Protein 2H30 (pdb70)

Nearest PDB structures (foldseek):
  2h30-assembly1_A  TM=1.002E+00  e=7.059E-33  Neisseria gonorrhoeae
  2jzs-assembly1_A  TM=9.527E-01  e=7.399E-24  unclassified
  4hqs-assembly1_A  TM=9.274E-01  e=3.650E-12  Streptococcus pneumoniae TIGR4
  2yp6-assembly3_C  TM=8.588E-01  e=1.611E-09  Streptococcus pneumoniae TIGR4
  2cvb-assembly1_A  TM=7.072E-01  e=2.762E-04  Thermus thermophilus HB8

Structure (mmCIF, N/CA/C/O backbone):
data_2H30
#
_entry.id   2H30
#
_cell.length_a   43.381
_cell.length_b   51.421
_cell.length_c   80.396
_cell.angle_alpha   90.000
_cell.angle_beta   90.000
_cell.angle_gamma   90.000
#
_symmetry.space_group_name_H-M   'P 21 21 21'
#
loop_
_entity.id
_entity.type
_entity.pdbx_description
1 polymer 'Peptide methionine sulfoxide reductase msrA/msrB'
2 water water
#
loop_
_atom_site.group_PDB
_atom_site.id
_atom_site.type_symbol
_atom_site.label_atom_id
_atom_site.label_alt_id
_atom_site.label_comp_id
_atom_site.label_asym_id
_atom_site.label_entity_id
_atom_site.label_seq_id
_atom_site.pdbx_PDB_ins_code
_atom_site.Cartn_x
_atom_site.Cartn_y
_atom_site.Cartn_z
_atom_site.occupancy
_atom_site.B_iso_or_equiv
_atom_site.auth_seq_id
_atom_site.auth_comp_id
_atom_site.auth_asym_id
_atom_site.auth_atom_id
_atom_site.pdbx_PDB_model_num
ATOM 1 N N . ALA A 1 14 ? 2.693 12.084 50.513 1.00 36.39 32 ALA A N 1
ATOM 2 C CA . ALA A 1 14 ? 2.952 13.399 51.222 1.00 33.86 32 ALA A CA 1
ATOM 3 C C . ALA A 1 14 ? 3.083 13.138 52.710 1.00 32.35 32 ALA A C 1
ATOM 4 O O . ALA A 1 14 ? 2.464 12.214 53.235 1.00 33.47 32 ALA A O 1
ATOM 6 N N . THR A 1 15 ? 3.830 13.991 53.394 1.00 29.71 33 THR A N 1
ATOM 7 C CA . THR A 1 15 ? 3.945 13.837 54.857 1.00 26.56 33 THR A CA 1
ATOM 8 C C . THR A 1 15 ? 2.679 14.392 55.514 1.00 24.57 33 THR A C 1
ATOM 9 O O . THR A 1 15 ? 1.935 15.202 54.911 1.00 23.30 33 THR A O 1
ATOM 13 N N . VAL A 1 16 ? 2.458 14.025 56.771 1.00 20.01 34 VAL A N 1
ATOM 14 C CA . VAL A 1 16 ? 1.341 14.611 57.490 1.00 19.77 34 VAL A CA 1
ATOM 15 C C . VAL A 1 16 ? 1.359 16.137 57.521 1.00 19.66 34 VAL A C 1
ATOM 16 O O . VAL A 1 16 ? 0.343 16.749 57.231 1.00 18.54 34 VAL A O 1
ATOM 20 N N . PRO A 1 17 ? 2.492 16.773 57.890 1.00 19.89 35 PRO A N 1
ATOM 21 C CA . PRO A 1 17 ? 2.467 18.259 57.848 1.00 21.71 35 PRO A CA 1
ATOM 22 C C . PRO A 1 17 ? 2.185 18.837 56.468 1.00 21.42 35 PRO A C 1
ATOM 23 O O . PRO A 1 17 ? 1.507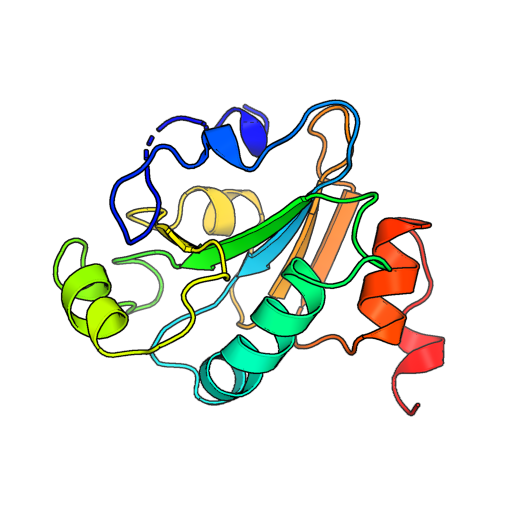 19.868 56.382 1.00 21.95 35 PRO A O 1
ATOM 27 N N . HIS A 1 18 ? 2.662 18.188 55.401 1.00 22.62 36 HIS A N 1
ATOM 28 C CA . HIS A 1 18 ? 2.375 18.712 54.067 1.00 24.52 36 HIS A CA 1
ATOM 29 C C . HIS A 1 18 ? 0.879 18.641 53.807 1.00 23.76 36 HIS A C 1
ATOM 30 O O . HIS A 1 18 ? 0.259 19.619 53.362 1.00 25.95 36 HIS A O 1
ATOM 37 N N . THR A 1 19 ? 0.263 17.516 54.150 1.00 22.81 37 THR A N 1
ATOM 38 C CA . THR A 1 19 ? -1.164 17.352 53.970 1.00 23.39 37 THR A CA 1
ATOM 39 C C . THR A 1 19 ? -1.956 18.368 54.806 1.00 22.56 37 THR A C 1
ATOM 40 O O . THR A 1 19 ? -2.985 18.899 54.403 1.00 22.81 37 THR A O 1
ATOM 52 N N . SER A 1 21 ? -1.052 21.213 55.756 1.00 27.65 39 SER A N 1
ATOM 53 C CA . SER A 1 21 ? -0.817 22.615 55.374 1.00 28.66 39 SER A CA 1
ATOM 54 C C . SER A 1 21 ? -1.835 23.156 54.283 1.00 28.90 39 SER A C 1
ATOM 55 O O . SER A 1 21 ? -1.931 24.364 53.970 1.00 29.77 39 SER A O 1
ATOM 58 N N . THR A 1 22 ? -2.721 22.273 53.807 1.00 28.37 40 THR A N 1
ATOM 59 C CA . THR A 1 22 ? -3.804 22.675 52.955 1.00 27.68 40 THR A CA 1
ATOM 60 C C . THR A 1 22 ? -5.115 22.798 53.762 1.00 25.72 40 THR A C 1
ATOM 61 O O . THR A 1 22 ? -6.209 23.018 53.217 1.00 26.01 40 THR A O 1
ATOM 73 N N . LYS A 1 24 ? -7.667 24.005 57.230 1.00 14.94 42 LYS A N 1
ATOM 74 C CA . LYS A 1 24 ? -7.945 25.094 58.157 1.00 13.79 42 LYS A CA 1
ATOM 75 C C . LYS A 1 24 ? -8.221 24.535 59.526 1.00 14.60 42 LYS A C 1
ATOM 76 O O . LYS A 1 24 ? -8.428 23.318 59.665 1.00 16.25 42 LYS A O 1
ATOM 82 N N . THR A 1 25 ? -8.193 25.430 60.501 1.00 14.31 43 THR A N 1
ATOM 83 C CA . THR A 1 25 ? -8.682 25.062 61.834 1.00 15.84 43 THR 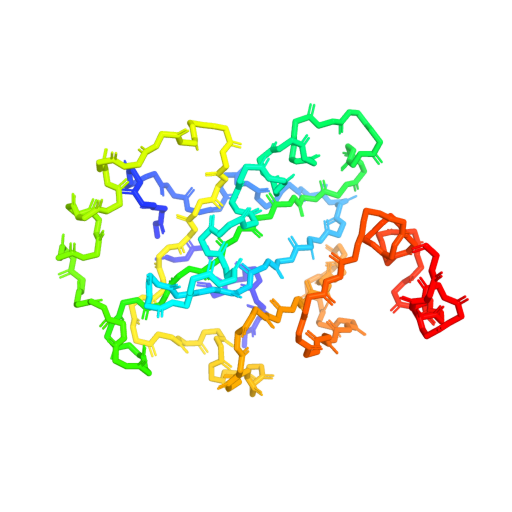A CA 1
ATOM 84 C C . THR A 1 25 ? -10.173 25.332 61.961 1.00 16.40 43 THR A C 1
ATOM 85 O O . THR A 1 25 ? -10.813 25.872 61.039 1.00 17.73 43 THR A O 1
ATOM 89 N N . ALA A 1 26 ? -10.720 25.009 63.122 1.00 15.29 44 ALA A N 1
ATOM 90 C CA . ALA A 1 26 ? -12.146 25.197 63.322 1.00 18.07 44 ALA A CA 1
ATOM 91 C C . ALA A 1 26 ? -12.542 26.673 63.317 1.00 18.91 44 ALA A C 1
ATOM 92 O O . ALA A 1 26 ? -13.768 27.000 63.179 1.00 21.64 44 ALA A O 1
ATOM 94 N N . ASP A 1 27 ? -11.585 27.574 63.535 1.00 18.65 45 ASP A N 1
ATOM 95 C CA . ASP A 1 27 ? -11.849 29.039 63.467 1.00 19.82 45 ASP A CA 1
ATOM 96 C C . ASP A 1 27 ? -11.472 29.646 62.126 1.00 19.93 45 ASP A C 1
ATOM 97 O O . ASP A 1 27 ? -11.474 30.880 62.006 1.00 20.77 45 ASP A O 1
ATOM 102 N N . ASN A 1 28 ? -11.132 28.770 61.175 1.00 18.41 46 ASN A N 1
ATOM 103 C CA . ASN A 1 28 ? -10.833 29.105 59.777 1.00 19.50 46 ASN A CA 1
ATOM 104 C C . ASN A 1 28 ? -9.412 29.560 59.463 1.00 19.45 46 ASN A C 1
ATOM 105 O O . ASN A 1 28 ? -9.134 29.845 58.283 1.00 21.43 46 ASN A O 1
ATOM 110 N N . ARG A 1 29 ? -8.539 29.629 60.456 1.00 17.10 47 ARG A N 1
ATOM 111 C CA . ARG A 1 29 ? -7.168 30.010 60.189 1.00 17.73 47 ARG A CA 1
ATOM 112 C C . ARG A 1 29 ? -6.412 28.827 59.575 1.00 17.06 47 ARG A C 1
ATOM 113 O O . ARG A 1 29 ? -6.826 27.680 59.681 1.00 16.41 47 ARG A O 1
ATOM 121 N N . PRO A 1 30 ? -5.281 29.081 58.902 1.00 15.84 48 PRO A N 1
ATOM 122 C CA . PRO A 1 30 ? -4.489 27.974 58.353 1.00 14.87 48 PRO A CA 1
ATOM 123 C C . PRO A 1 30 ? -3.921 27.072 59.455 1.00 15.44 48 PRO A C 1
ATOM 124 O O . PRO A 1 30 ? -3.322 27.569 60.423 1.00 15.55 48 PRO A O 1
ATOM 128 N N . ALA A 1 31 ? -4.140 25.774 59.317 1.00 16.14 49 ALA A N 1
ATOM 129 C CA . ALA A 1 31 ? -3.534 24.795 60.282 1.00 14.83 49 ALA A CA 1
ATOM 130 C C . ALA A 1 31 ? -2.010 24.932 60.306 1.00 15.59 49 ALA A C 1
ATOM 131 O O . ALA A 1 31 ? -1.359 24.617 61.326 1.00 16.30 49 ALA A O 1
ATOM 133 N N . SER A 1 32 ? -1.404 25.376 59.180 1.00 15.20 50 SER A N 1
ATOM 134 C CA . SER A 1 32 ? 0.037 25.371 59.096 1.00 16.13 50 SER A CA 1
ATOM 135 C C . SER A 1 32 ? 0.688 26.264 60.186 1.00 16.35 50 SER A C 1
ATOM 136 O O . SER A 1 32 ? 1.882 26.063 60.522 1.00 17.43 50 SER A O 1
ATOM 139 N N . VAL A 1 33 ? -0.026 27.254 60.713 1.00 14.24 51 VAL A N 1
ATOM 140 C CA . VAL A 1 33 ? 0.610 28.189 61.677 1.00 15.89 51 VAL A CA 1
ATOM 141 C C . VAL A 1 33 ? 1.078 27.449 62.928 1.00 16.44 51 VAL A C 1
ATOM 142 O O . VAL A 1 33 ? 1.975 27.929 63.639 1.00 18.30 51 VAL A O 1
ATOM 146 N N . TYR A 1 34 ? 0.430 26.318 63.212 1.00 16.14 52 TYR A N 1
ATOM 147 C CA . TYR A 1 34 ? 0.729 25.569 64.451 1.00 16.85 52 TYR A CA 1
ATOM 148 C C . TYR A 1 34 ? 1.893 24.629 64.309 1.00 18.36 52 TYR A C 1
ATOM 149 O O . TYR A 1 34 ? 2.374 24.120 65.335 1.00 18.91 52 TYR A O 1
ATOM 158 N N . LEU A 1 35 ? 2.341 24.353 63.076 1.00 17.70 53 LEU A N 1
ATOM 159 C CA . LEU A 1 35 ? 3.285 23.289 62.812 1.00 19.15 53 LEU A CA 1
ATOM 160 C C . LEU A 1 35 ? 4.731 23.791 62.830 1.00 19.11 53 LEU A C 1
ATOM 161 O O . LEU A 1 35 ? 5.484 23.666 61.821 1.00 20.71 53 LEU A O 1
ATOM 166 N N . LYS A 1 36 ? 5.106 24.363 63.969 1.00 19.38 54 LYS A N 1
ATOM 167 C CA . LYS A 1 36 ? 6.408 25.039 64.109 1.00 20.38 54 LYS A CA 1
ATOM 168 C C . LYS A 1 36 ? 7.546 24.147 63.740 1.00 21.06 54 LYS A C 1
ATOM 169 O O . LYS A 1 36 ? 7.557 22.921 63.991 1.00 20.18 54 LYS A O 1
ATOM 175 N N . LYS A 1 37 ? 8.567 24.757 63.119 1.00 23.40 55 LYS A N 1
ATOM 176 C CA . LYS A 1 37 ? 9.704 23.981 62.673 1.00 25.79 55 LYS A CA 1
ATOM 177 C C . LYS A 1 37 ? 10.564 23.520 63.848 1.00 25.40 55 LYS A C 1
ATOM 178 O O . LYS A 1 37 ? 10.534 24.109 64.946 1.00 27.05 55 LYS A O 1
ATOM 184 N N . ASP A 1 38 ? 11.280 22.433 63.632 1.00 26.01 56 ASP A N 1
ATOM 185 C CA . ASP A 1 38 ? 12.271 21.922 64.571 1.00 28.71 56 ASP A CA 1
ATOM 186 C C . ASP A 1 38 ? 11.635 21.426 65.831 1.00 26.46 56 ASP A C 1
ATOM 187 O O . ASP A 1 38 ? 12.282 21.351 66.883 1.00 28.48 56 ASP A O 1
ATOM 192 N N . LYS A 1 39 ? 10.336 21.115 65.737 1.00 23.81 57 LYS A N 1
ATOM 193 C CA . LYS A 1 39 ? 9.626 20.516 66.862 1.00 21.44 57 LYS A CA 1
ATOM 194 C C . LYS A 1 39 ? 8.881 19.287 66.344 1.00 19.77 57 LYS A C 1
ATOM 195 O O . LYS A 1 39 ? 8.345 19.340 65.256 1.00 21.41 57 LYS A O 1
ATOM 201 N N . PRO A 1 40 ? 8.796 18.239 67.168 1.00 18.50 58 PRO A N 1
ATOM 202 C CA . PRO A 1 40 ? 7.842 17.147 66.793 1.00 17.15 58 PRO A CA 1
ATOM 203 C C . PRO A 1 40 ? 6.411 17.658 67.005 1.00 16.17 58 PRO A C 1
ATOM 204 O O . PRO A 1 40 ? 6.217 18.650 67.681 1.00 15.96 58 PRO A O 1
ATOM 208 N N . THR A 1 41 ? 5.432 16.935 66.475 1.00 14.93 59 THR A N 1
ATOM 209 C CA . THR A 1 41 ? 4.044 17.305 66.620 1.00 15.57 59 THR A CA 1
ATOM 210 C C . THR A 1 41 ? 3.305 16.137 67.226 1.00 14.33 59 THR A C 1
ATOM 211 O O . THR A 1 41 ? 3.393 14.978 66.742 1.00 13.80 59 THR A O 1
ATOM 215 N N . LEU A 1 42 ? 2.556 16.444 68.292 1.00 12.54 60 LEU A N 1
ATOM 216 C CA . LEU A 1 42 ? 1.735 15.418 68.964 1.00 13.93 60 LEU A CA 1
ATOM 217 C C . LEU A 1 42 ? 0.310 15.740 68.590 1.00 12.48 60 LEU A C 1
ATOM 218 O O . LEU A 1 42 ? -0.161 16.867 68.838 1.00 13.43 60 LEU A O 1
ATOM 223 N N . ILE A 1 43 ? -0.355 14.791 67.928 1.00 11.93 61 ILE A N 1
ATOM 224 C CA . ILE A 1 43 ? -1.699 15.053 67.371 1.00 11.56 61 ILE A CA 1
ATOM 225 C C . ILE A 1 43 ? -2.727 14.192 68.061 1.00 12.11 61 ILE A C 1
ATOM 226 O O . ILE A 1 43 ? -2.555 12.960 68.123 1.00 13.02 61 ILE A O 1
ATOM 231 N N . LYS A 1 44 ? -3.773 14.800 68.554 1.00 11.38 62 LYS A N 1
ATOM 232 C CA . LYS A 1 44 ? -4.913 14.029 69.142 1.00 11.08 62 LYS A CA 1
ATOM 233 C C . LYS A 1 44 ? -6.061 14.012 68.121 1.00 12.42 62 LYS A C 1
ATOM 234 O O . LYS A 1 44 ? -6.525 15.123 67.755 1.00 12.01 62 LYS A O 1
ATOM 240 N N . PHE A 1 45 ? -6.488 12.806 67.721 1.00 10.65 63 PHE A N 1
ATOM 241 C CA . PHE A 1 45 ? -7.649 12.632 66.82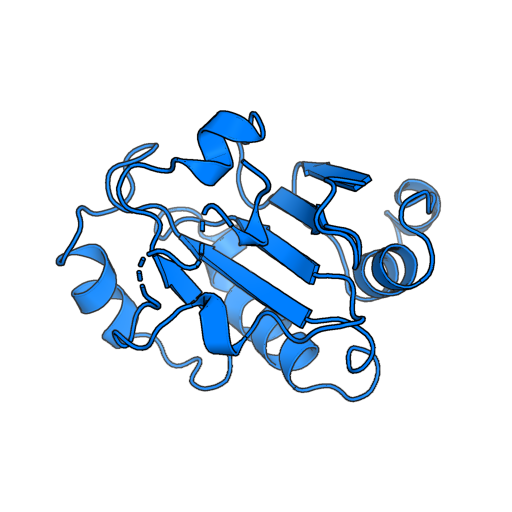5 1.00 10.28 63 PHE A CA 1
ATOM 242 C C . PHE A 1 45 ? -8.855 12.379 67.701 1.00 11.25 63 PHE A C 1
ATOM 243 O O . PHE A 1 45 ? -8.812 11.540 68.622 1.00 11.92 63 PHE A O 1
ATOM 251 N N . TRP A 1 46 ? -9.952 13.042 67.355 1.00 11.00 64 TRP A N 1
ATOM 252 C CA . TRP A 1 46 ? -11.172 12.935 68.149 1.00 11.05 64 TRP A CA 1
ATOM 253 C C . TRP A 1 46 ? -12.411 13.199 67.306 1.00 11.95 64 TRP A C 1
ATOM 254 O O . TRP A 1 46 ? -12.302 13.580 66.131 1.00 12.55 64 TRP A O 1
ATOM 265 N N . ALA A 1 47 ? -13.592 12.975 67.916 1.00 12.83 65 ALA A N 1
ATOM 266 C CA . ALA A 1 47 ? -14.876 13.249 67.290 1.00 12.93 65 ALA A CA 1
ATOM 267 C C . ALA A 1 47 ? -15.843 13.786 68.304 1.00 13.90 65 ALA A C 1
ATOM 268 O O . ALA A 1 47 ? -15.772 13.427 69.489 1.00 13.15 65 ALA A O 1
ATOM 270 N N . SER A 1 48 ? -16.788 14.554 67.778 1.00 13.76 66 SER A N 1
ATOM 271 C CA . SER A 1 48 ? -17.819 15.222 68.626 1.00 13.58 66 SER A CA 1
ATOM 272 C C . SER A 1 48 ? -18.709 14.191 69.331 1.00 14.65 66 SER A C 1
ATOM 273 O O . SER A 1 48 ? -19.266 14.496 70.394 1.00 17.18 66 SER A O 1
ATOM 276 N N . TRP A 1 49 ? -18.840 12.996 68.758 1.00 15.42 67 TRP A N 1
ATOM 277 C CA . TRP A 1 49 ? -19.762 12.000 69.302 1.00 15.84 67 TRP A CA 1
ATOM 278 C C . TRP A 1 49 ? -19.159 11.138 70.381 1.00 18.28 67 TRP A C 1
ATOM 279 O O . TRP A 1 49 ? -19.841 10.208 70.876 1.00 20.05 67 TRP A O 1
ATOM 290 N N . CYS A 1 50 ? -17.885 11.392 70.731 1.00 16.22 68 CYS A N 1
ATOM 291 C CA . CYS A 1 50 ? -17.164 10.527 71.679 1.00 15.82 68 CYS A CA 1
ATOM 292 C C . CYS A 1 50 ? -17.107 11.292 73.006 1.00 15.86 68 CYS A C 1
ATOM 293 O O . CYS A 1 50 ? -16.360 12.268 73.146 1.00 15.23 68 CYS A O 1
ATOM 296 N N . PRO A 1 51 ? -17.907 10.888 74.006 1.00 15.18 69 PRO A N 1
ATOM 297 C CA . PRO A 1 51 ? -17.873 11.701 75.240 1.00 13.68 69 PRO A CA 1
ATOM 298 C C . PRO A 1 51 ? -16.534 11.638 75.976 1.00 13.39 69 PRO A C 1
ATOM 299 O O . PRO A 1 51 ? -16.191 12.597 76.694 1.00 13.84 69 PRO A O 1
ATOM 303 N N . LEU A 1 52 ? -15.750 10.571 75.812 1.00 13.22 70 LEU A N 1
ATOM 304 C CA . LEU A 1 52 ? -14.447 10.569 76.434 1.00 13.43 70 LEU A CA 1
ATOM 305 C C . LEU A 1 52 ? -13.585 11.648 75.794 1.00 13.67 70 LEU A C 1
ATOM 306 O O . LEU A 1 52 ? -12.897 12.405 76.475 1.00 13.31 70 LEU A O 1
ATOM 311 N N . CYS A 1 53 ? -13.607 11.681 74.457 1.00 12.99 71 CYS A N 1
ATOM 312 C CA . CYS A 1 53 ? -12.886 12.742 73.783 1.00 13.52 71 CYS A CA 1
ATOM 313 C C . CYS A 1 53 ? -13.331 14.102 74.269 1.00 12.55 71 CYS A C 1
ATOM 314 O O . CYS A 1 53 ? -12.459 14.975 74.589 1.00 11.95 71 CYS A O 1
ATOM 317 N N . LEU A 1 54 ? -14.657 14.346 74.348 1.00 13.17 72 LEU A N 1
ATOM 318 C CA . LEU A 1 54 ? -15.100 15.670 74.803 1.00 13.12 72 LEU A CA 1
ATOM 319 C C . LEU A 1 54 ? -14.612 15.979 76.224 1.00 13.75 72 LEU A C 1
ATOM 320 O O . LEU A 1 54 ? -14.201 17.110 76.537 1.00 13.33 72 LEU A O 1
ATOM 325 N N . SER A 1 55 ? -14.601 14.939 77.071 1.00 13.20 73 SER A N 1
ATOM 326 C CA . SER A 1 55 ? -14.159 15.151 78.484 1.00 13.10 73 SER A CA 1
ATOM 327 C C . SER A 1 55 ? -12.691 15.526 78.601 1.00 12.89 73 SER A C 1
ATOM 328 O O . SER A 1 55 ? -12.257 16.022 79.652 1.00 14.94 73 SER A O 1
ATOM 331 N N . GLU A 1 56 ? -11.928 15.223 77.528 1.00 11.91 74 GLU A N 1
ATOM 332 C CA . GLU A 1 56 ? -10.494 15.388 77.531 1.00 13.08 74 GLU A CA 1
ATOM 333 C C . GLU A 1 56 ? -10.060 16.685 76.794 1.00 11.30 74 GLU A C 1
ATOM 334 O O . GLU A 1 56 ? -8.861 16.998 76.764 1.00 13.37 74 GLU A O 1
ATOM 340 N N . LEU A 1 57 ? -11.011 17.422 76.242 1.00 12.61 75 LEU A N 1
ATOM 341 C CA . LEU A 1 57 ? -10.648 18.682 75.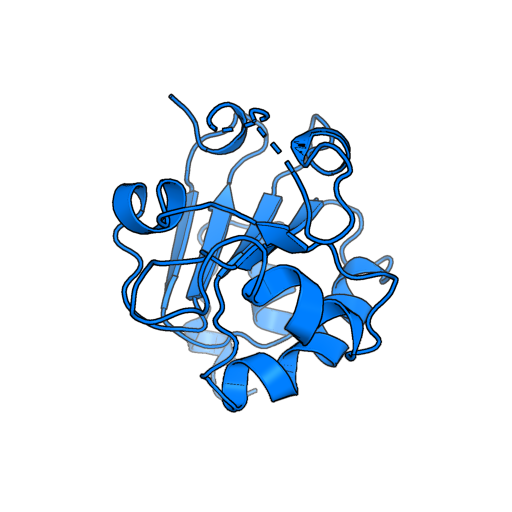489 1.00 11.94 75 LEU A CA 1
ATOM 342 C C . LEU A 1 57 ? -9.973 19.700 76.426 1.00 12.05 75 LEU A C 1
ATOM 343 O O . LEU A 1 57 ? -8.945 20.290 76.053 1.00 13.99 75 LEU A O 1
ATOM 348 N N . GLY A 1 58 ? -10.495 19.803 77.650 1.00 12.55 76 GLY A N 1
ATOM 349 C CA . GLY A 1 58 ? -9.884 20.779 78.607 1.00 13.73 76 GLY A CA 1
ATOM 350 C C . GLY A 1 58 ? -8.474 20.353 79.001 1.00 13.78 76 GLY A C 1
ATOM 351 O O . GLY A 1 58 ? -7.587 21.180 79.209 1.00 15.78 76 GLY A O 1
ATOM 352 N N . GLN A 1 59 ? -8.273 19.048 79.152 1.00 14.47 77 GLN A N 1
ATOM 353 C CA . GLN A 1 59 ? -6.980 18.497 79.439 1.00 15.06 77 GLN A CA 1
ATOM 354 C C . GLN A 1 59 ? -5.981 18.825 78.327 1.00 14.71 77 GLN A C 1
ATOM 355 O O . GLN A 1 59 ? -4.885 19.293 78.589 1.00 14.44 77 GLN A O 1
ATOM 361 N N . ALA A 1 60 ? -6.375 18.546 77.085 1.00 13.56 78 ALA A N 1
ATOM 362 C CA . ALA A 1 60 ? -5.473 18.822 75.953 1.00 12.72 78 ALA A CA 1
ATOM 363 C C . ALA A 1 60 ? -5.171 20.315 75.844 1.00 13.62 78 ALA A C 1
ATOM 364 O O . ALA A 1 60 ? -4.053 20.678 75.509 1.00 13.42 78 ALA A O 1
ATOM 366 N N . GLU A 1 61 ? -6.167 21.142 76.125 1.00 12.37 79 GLU A N 1
ATOM 367 C CA . GLU A 1 61 ? -5.933 22.601 76.076 1.00 13.49 79 GLU A CA 1
ATOM 368 C C . GLU A 1 61 ? -4.893 23.007 77.128 1.00 14.21 79 GLU A C 1
ATOM 369 O O . GLU A 1 61 ? -4.019 23.836 76.842 1.00 15.67 79 GLU A O 1
ATOM 375 N N . LYS A 1 62 ? -5.012 22.424 78.325 1.00 14.03 80 LYS A N 1
ATOM 376 C CA . LYS A 1 62 ? -4.012 22.693 79.381 1.00 14.64 80 LYS A CA 1
ATOM 377 C C . LYS A 1 62 ? -2.632 22.295 78.947 1.00 15.18 80 LYS A C 1
ATOM 378 O O . LYS A 1 62 ? -1.675 23.041 79.136 1.00 17.00 80 LYS A O 1
ATOM 384 N N . TRP A 1 63 ? -2.512 21.106 78.357 1.00 12.78 81 TRP A N 1
ATOM 385 C CA . TRP A 1 63 ? -1.219 20.683 77.924 1.00 13.58 81 TRP A CA 1
ATOM 386 C C . TRP A 1 63 ? -0.661 21.625 76.888 1.00 15.14 81 TRP A C 1
ATOM 387 O O . TRP A 1 63 ? 0.547 21.968 76.923 1.00 15.87 81 TRP A O 1
ATOM 398 N N . ALA A 1 64 ? -1.523 22.034 75.951 1.00 14.67 82 ALA A N 1
ATOM 399 C CA . ALA A 1 64 ? -1.030 22.851 74.825 1.00 15.92 82 ALA A 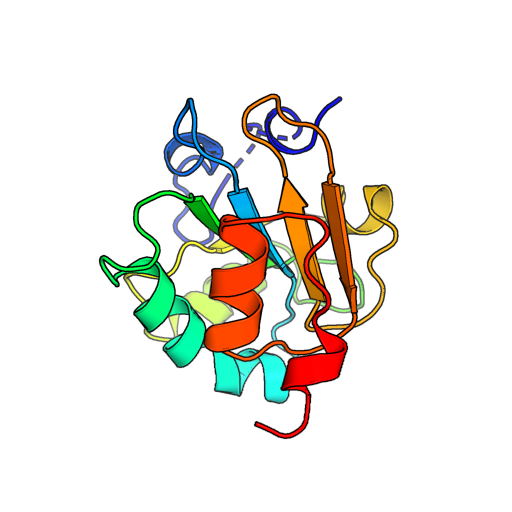CA 1
ATOM 400 C C . ALA A 1 64 ? -0.464 24.166 75.349 1.00 18.48 82 ALA A C 1
ATOM 401 O O . ALA A 1 64 ? 0.439 24.718 74.760 1.00 21.27 82 ALA A O 1
ATOM 403 N N . GLN A 1 65 ? -0.980 24.626 76.466 1.00 18.67 83 GLN A N 1
ATOM 404 C CA . GLN A 1 65 ? -0.564 25.920 77.058 1.00 21.12 83 GLN A CA 1
ATOM 405 C C . GLN A 1 65 ? 0.539 25.783 78.069 1.00 21.74 83 GLN A C 1
ATOM 406 O O . GLN A 1 65 ? 0.991 26.805 78.653 1.00 22.96 83 GLN A O 1
ATOM 412 N N . ASP A 1 66 ? 0.939 24.549 78.358 1.00 18.26 84 ASP A N 1
ATOM 413 C CA . ASP A 1 66 ? 1.887 24.292 79.460 1.00 18.59 84 ASP A CA 1
ATOM 414 C C . ASP A 1 66 ? 3.316 24.350 78.971 1.00 18.23 84 ASP A C 1
ATOM 415 O O . ASP A 1 66 ? 3.693 23.727 77.970 1.00 16.78 84 ASP A O 1
ATOM 420 N N . ALA A 1 67 ? 4.187 25.003 79.759 1.00 18.59 85 ALA A N 1
ATOM 421 C CA . ALA A 1 67 ? 5.593 25.023 79.387 1.00 19.71 85 ALA A CA 1
ATOM 422 C C . ALA A 1 67 ? 6.254 23.636 79.227 1.00 19.48 85 ALA A C 1
ATOM 423 O O . ALA A 1 67 ? 7.178 23.507 78.423 1.00 20.50 85 ALA A O 1
ATOM 425 N N . LYS A 1 68 ? 5.779 22.625 79.967 1.00 18.71 86 LYS A N 1
ATOM 426 C CA . LYS A 1 68 ? 6.371 21.278 79.845 1.00 18.87 86 LYS A CA 1
ATOM 427 C C . LYS A 1 68 ? 6.224 20.716 78.432 1.00 16.72 86 LYS A C 1
ATOM 428 O O . LYS A 1 68 ? 6.965 19.821 78.049 1.00 17.54 86 LYS A O 1
ATOM 434 N N . PHE A 1 69 ? 5.236 21.242 77.696 1.00 15.66 87 PHE A N 1
ATOM 435 C CA . PHE A 1 69 ? 5.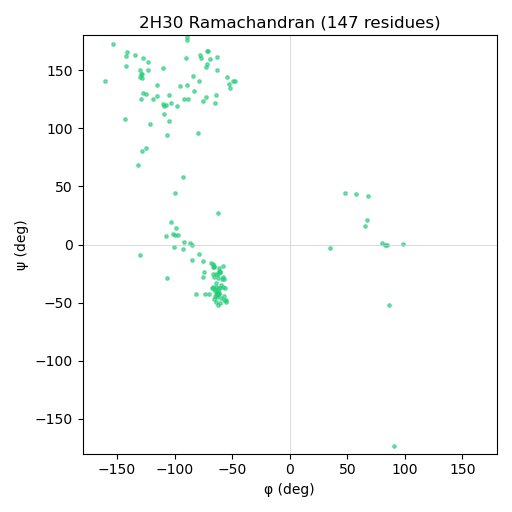005 20.745 76.333 1.00 15.76 87 PHE A CA 1
ATOM 436 C C . PHE A 1 69 ? 5.613 21.656 75.297 1.00 17.09 87 PHE A C 1
ATOM 437 O O . PHE A 1 69 ? 5.379 21.467 74.107 1.00 17.56 87 PHE A O 1
ATOM 445 N N . SER A 1 70 ? 6.390 22.657 75.733 1.00 18.30 88 SER A N 1
ATOM 446 C CA . SER A 1 70 ? 6.811 23.666 74.786 1.00 18.43 88 SER A CA 1
ATOM 447 C C . SER A 1 70 ? 7.750 23.162 73.698 1.00 18.66 88 SER A C 1
ATOM 448 O O . SER A 1 70 ? 7.872 23.839 72.659 1.00 20.39 88 SER A O 1
ATOM 451 N N . SER A 1 71 ? 8.363 22.001 73.896 1.00 18.02 89 SER A N 1
ATOM 452 C CA . SER A 1 71 ? 9.299 21.472 72.888 1.00 18.72 89 SER A CA 1
ATOM 453 C C . SER A 1 71 ? 8.560 20.833 71.706 1.00 18.89 89 SER A C 1
ATOM 454 O O . SER A 1 71 ? 9.221 20.430 70.749 1.00 19.14 89 SER A O 1
ATOM 457 N N . ALA A 1 72 ? 7.212 20.691 71.816 1.00 16.88 90 ALA A N 1
ATOM 458 C CA . ALA A 1 72 ? 6.456 20.015 70.744 1.00 15.93 90 ALA A CA 1
ATOM 459 C C . ALA A 1 72 ? 5.334 20.910 70.308 1.00 15.20 90 ALA A C 1
ATOM 460 O O . ALA A 1 72 ? 4.889 21.768 71.073 1.00 16.35 90 ALA A O 1
ATOM 462 N N . ASN A 1 73 ? 4.823 20.650 69.109 1.00 13.90 91 ASN A N 1
ATOM 463 C CA . ASN A 1 73 ? 3.559 21.247 68.681 1.00 14.34 91 ASN A CA 1
ATOM 464 C C . ASN A 1 73 ? 2.439 20.315 69.145 1.00 13.82 91 ASN A C 1
ATOM 465 O O . ASN A 1 73 ? 2.488 19.136 68.826 1.00 16.92 91 ASN A O 1
ATOM 470 N N . LEU A 1 74 ? 1.475 20.841 69.888 1.00 13.86 92 LEU A N 1
ATOM 471 C CA . LEU A 1 74 ? 0.321 20.008 70.263 1.00 14.38 92 LEU A CA 1
ATOM 472 C C . LEU A 1 74 ? -0.890 20.510 69.498 1.00 14.93 92 LEU A C 1
ATOM 473 O O . LEU A 1 74 ? -1.280 21.698 69.564 1.00 15.86 92 LEU A O 1
ATOM 478 N N . ILE A 1 75 ? -1.436 19.600 68.694 1.00 12.88 93 ILE A N 1
ATOM 479 C CA . ILE A 1 75 ? -2.645 19.937 67.949 1.00 13.83 93 ILE A CA 1
ATOM 480 C C . ILE A 1 75 ? -3.680 18.824 68.021 1.00 13.84 93 ILE A C 1
ATOM 481 O O . ILE A 1 75 ? -3.352 17.697 68.407 1.00 14.87 93 ILE A O 1
ATOM 486 N N . THR A 1 76 ? -4.918 19.152 67.687 1.00 11.65 94 THR A N 1
ATOM 487 C CA . THR A 1 76 ? -5.938 18.097 67.623 1.00 12.36 94 THR A CA 1
ATOM 488 C C . THR A 1 76 ? -6.543 18.128 66.217 1.00 13.85 94 THR A C 1
ATOM 489 O O . THR A 1 76 ? -6.489 19.174 65.553 1.00 13.63 94 THR A O 1
ATOM 493 N N . VAL A 1 77 ? -7.103 17.002 65.811 1.00 12.09 95 VAL A N 1
ATOM 494 C CA . VAL A 1 77 ? -7.743 16.876 64.503 1.00 12.27 95 VAL A CA 1
ATOM 495 C C . VAL A 1 77 ? -9.142 16.297 64.683 1.00 13.09 95 VAL A C 1
ATOM 496 O O . VAL A 1 77 ? -9.301 15.212 65.240 1.00 13.24 95 VAL A O 1
ATOM 500 N N . ALA A 1 78 ? -10.119 17.042 64.152 1.00 13.56 96 ALA A N 1
ATOM 501 C CA . ALA A 1 78 ? -11.486 16.517 63.975 1.00 12.15 96 ALA A CA 1
ATOM 502 C C . ALA A 1 78 ? -11.676 16.369 62.477 1.00 14.79 96 ALA A C 1
ATOM 503 O O . ALA A 1 78 ? -11.051 17.087 61.718 1.00 14.63 96 ALA A O 1
ATOM 505 N N . SER A 1 79 ? -12.526 15.420 62.094 1.00 12.98 97 SER A N 1
ATOM 506 C CA . SER A 1 79 ? -12.610 14.986 60.670 1.00 14.34 97 SER A CA 1
ATOM 507 C C . SER A 1 79 ? -14.049 15.034 60.199 1.00 14.48 97 SER A C 1
ATOM 508 O O . SER A 1 79 ? -14.721 14.000 60.182 1.00 15.12 97 SER A O 1
ATOM 511 N N . PRO A 1 80 ? -14.529 16.232 59.844 1.00 16.52 98 PRO A N 1
ATOM 512 C CA . PRO A 1 80 ? -15.948 16.343 59.414 1.00 16.91 98 PRO A CA 1
ATOM 513 C C . PRO A 1 80 ? -16.312 15.345 58.316 1.00 18.34 98 PRO A C 1
ATOM 514 O O . PRO A 1 80 ? -15.553 15.132 57.373 1.00 19.78 98 PRO A O 1
ATOM 518 N N . GLY A 1 81 ? -17.457 14.689 58.478 1.00 18.05 99 GLY A N 1
ATOM 519 C CA . GLY A 1 81 ? -17.890 13.760 57.443 1.00 19.88 99 GLY A CA 1
ATOM 520 C C . GLY A 1 81 ? -17.274 12.397 57.440 1.00 21.12 99 GLY A C 1
ATOM 521 O O . GLY A 1 81 ? -17.623 11.564 56.615 1.00 23.95 99 GLY A O 1
ATOM 522 N N . PHE A 1 82 ? -16.386 12.111 58.395 1.00 18.90 100 PHE A N 1
ATOM 523 C CA . PHE A 1 82 ? -15.694 10.858 58.478 1.00 17.97 100 PHE A CA 1
ATOM 524 C C . PHE A 1 82 ? -16.129 10.169 59.765 1.00 18.84 100 PHE A C 1
ATOM 525 O O . PHE A 1 82 ? -16.253 10.845 60.818 1.00 18.30 100 PHE A O 1
ATOM 533 N N . LEU A 1 83 ? -16.378 8.858 59.705 1.00 20.08 101 LEU A N 1
ATOM 534 C CA . LEU A 1 83 ? -16.843 8.076 60.844 1.00 20.69 101 LEU A CA 1
ATOM 535 C C . LEU A 1 83 ? -18.015 8.762 61.570 1.00 21.52 101 LEU A C 1
ATOM 536 O O . LEU A 1 83 ? -18.039 8.853 62.840 1.00 22.31 101 LEU A O 1
ATOM 541 N N . HIS A 1 84 ? -18.966 9.263 60.780 1.00 22.11 102 HIS A N 1
ATOM 542 C CA . HIS A 1 84 ? -20.213 9.875 61.274 1.00 22.85 102 HIS A CA 1
ATOM 543 C C . HIS A 1 84 ? -20.023 11.163 62.052 1.00 21.72 102 HIS A C 1
ATOM 544 O O . HIS A 1 84 ? -20.956 11.647 62.731 1.00 22.63 102 HIS A O 1
ATOM 551 N N . GLU A 1 85 ? -18.817 11.757 61.916 1.00 18.06 103 GLU A N 1
ATOM 552 C CA . GLU A 1 85 ? -18.666 13.109 62.415 1.00 17.44 103 GLU A CA 1
ATOM 553 C C . GLU A 1 85 ? -19.579 14.059 61.646 1.00 18.27 103 GLU A C 1
ATOM 554 O O . GLU A 1 85 ? -19.882 13.810 60.424 1.00 20.19 103 GLU A O 1
ATOM 560 N N . LYS A 1 86 ? -20.023 15.114 62.322 1.00 18.45 104 LYS A N 1
ATOM 561 C CA . LYS A 1 86 ? -20.785 16.192 61.702 1.00 18.50 104 LYS A CA 1
ATOM 562 C C . LYS A 1 86 ? -20.128 16.654 60.419 1.00 19.93 104 LYS A C 1
ATOM 563 O O . LYS A 1 86 ? -18.907 16.689 60.313 1.00 19.33 104 LYS A O 1
ATOM 569 N N . LYS A 1 87 ? -20.948 16.958 59.401 1.00 20.34 105 LYS A N 1
ATOM 570 C CA . LYS A 1 87 ? -20.397 17.446 58.139 1.00 22.58 105 LYS A CA 1
ATOM 571 C C . LYS A 1 87 ? -19.675 18.777 58.241 1.00 20.96 105 LYS A C 1
ATOM 572 O O . LYS A 1 87 ? -19.849 19.570 59.191 1.00 20.57 105 LYS A O 1
ATOM 578 N N . ASP A 1 88 ? -18.852 19.065 57.231 1.00 21.68 106 ASP A N 1
ATOM 579 C CA . ASP A 1 88 ? -18.190 20.342 57.154 1.00 23.56 106 ASP A CA 1
ATOM 580 C C . ASP A 1 88 ? -19.195 21.483 57.265 1.00 23.58 106 ASP A C 1
ATOM 581 O O . ASP A 1 88 ? -20.291 21.391 56.682 1.00 24.46 106 ASP A O 1
ATOM 586 N N . GLY A 1 89 ? -18.853 22.522 58.019 1.00 22.59 107 GLY A N 1
ATOM 587 C CA . GLY A 1 89 ? -19.777 23.608 58.382 1.00 22.02 107 GLY A CA 1
ATOM 588 C C . GLY A 1 89 ? -20.592 23.291 59.640 1.00 20.80 107 GLY A C 1
ATOM 589 O O . GLY A 1 89 ? -20.601 24.121 60.567 1.00 21.25 107 GLY A O 1
ATOM 590 N N . GLU A 1 90 ? -21.248 22.113 59.649 1.00 20.74 108 GLU A N 1
ATOM 591 C CA . GLU A 1 90 ? -22.077 21.672 60.786 1.00 21.47 108 GLU A CA 1
ATOM 592 C C . GLU A 1 90 ? -21.117 21.491 61.981 1.00 19.90 108 GLU A C 1
ATOM 593 O O . GLU A 1 90 ? -21.398 22.008 63.085 1.00 19.67 108 GLU A O 1
ATOM 599 N N . PHE A 1 91 ? -19.936 20.928 61.672 1.00 17.92 109 PHE A N 1
ATOM 600 C CA . PHE A 1 91 ? -18.972 20.631 62.746 1.00 17.97 109 PHE A CA 1
ATOM 601 C C . PHE A 1 91 ? -18.568 21.922 63.416 1.00 17.89 109 PHE A C 1
ATOM 602 O O . PHE A 1 91 ? -18.599 22.070 64.644 1.00 18.73 109 PHE A O 1
ATOM 610 N N . GLN A 1 92 ? -18.137 22.897 62.615 1.00 18.06 110 GLN A N 1
ATOM 611 C CA . GLN A 1 92 ? -17.613 24.147 63.151 1.00 17.97 110 GLN A CA 1
ATOM 612 C C . GLN A 1 92 ? -18.675 24.940 63.925 1.00 19.47 110 GLN A C 1
ATOM 613 O O . GLN A 1 92 ? -18.379 25.600 64.909 1.00 20.16 110 GLN A O 1
ATOM 619 N N . LYS A 1 93 ? -19.917 24.898 63.439 1.00 19.83 111 LYS A N 1
ATOM 620 C CA . LYS A 1 93 ? -21.022 25.559 64.113 1.00 20.85 111 LYS A CA 1
ATOM 621 C C . LYS A 1 93 ? -21.277 24.951 65.494 1.00 19.45 111 LYS A C 1
ATOM 622 O O . LYS A 1 93 ? -21.427 25.680 66.444 1.00 22.06 111 LYS A O 1
ATOM 628 N N . TRP A 1 94 ? -21.244 23.635 65.565 1.00 19.38 112 TRP A N 1
ATOM 629 C CA . TRP A 1 94 ? -21.392 22.907 66.839 1.00 18.20 112 TRP A CA 1
ATOM 630 C C . TRP A 1 94 ? -20.194 23.268 67.731 1.00 17.34 112 TRP A C 1
ATOM 631 O O . TRP A 1 94 ? -20.340 23.606 68.907 1.00 17.89 112 TRP A O 1
ATOM 642 N N . TYR A 1 95 ? -18.983 23.176 67.165 1.00 17.08 113 TYR A N 1
ATOM 643 C CA . TYR A 1 95 ? -17.806 23.374 68.009 1.00 17.12 113 TYR A CA 1
ATOM 644 C C . TYR A 1 95 ? -17.664 24.783 68.558 1.00 18.00 113 TYR A C 1
ATOM 645 O O . TYR A 1 95 ? -17.130 25.014 69.645 1.00 17.28 113 TYR A O 1
ATOM 654 N N . ALA A 1 96 ? -18.199 25.775 67.819 1.00 18.46 114 ALA A N 1
ATOM 655 C CA . ALA A 1 96 ? -18.145 27.152 68.288 1.00 21.89 114 ALA A CA 1
ATOM 656 C C . ALA A 1 96 ? -18.903 27.344 69.622 1.00 22.66 114 ALA A C 1
ATOM 657 O O . ALA A 1 96 ? -18.615 28.269 70.358 1.00 24.11 114 ALA A O 1
ATOM 659 N N . GLY A 1 97 ? -19.824 26.433 69.962 1.00 21.47 115 GLY A N 1
ATOM 660 C CA . GLY A 1 97 ? -20.473 26.482 71.282 1.00 21.18 115 GLY A CA 1
ATOM 661 C C . GLY A 1 97 ? -19.647 26.004 72.474 1.00 22.06 115 GLY A C 1
ATOM 662 O O . GLY A 1 97 ? -20.060 26.160 73.625 1.00 21.69 115 GLY A O 1
ATOM 663 N N . LEU A 1 98 ? -18.535 25.323 72.181 1.00 19.99 116 LEU A N 1
ATOM 664 C CA . LEU A 1 98 ? -17.636 24.865 73.237 1.00 19.27 116 LEU A CA 1
ATOM 665 C C . LEU A 1 98 ? -16.609 25.946 73.504 1.00 20.14 116 LEU A C 1
ATOM 666 O O . LEU A 1 98 ? -16.386 26.856 72.652 1.00 21.82 116 LEU A O 1
ATOM 671 N N . ASN A 1 99 ? -15.974 25.902 74.663 1.00 18.26 117 ASN A N 1
ATOM 672 C CA . ASN A 1 99 ? -15.063 26.962 74.995 1.00 18.11 117 ASN A CA 1
ATOM 673 C C . ASN A 1 99 ? -13.647 26.496 75.348 1.00 18.00 117 ASN A C 1
ATOM 674 O O . ASN A 1 99 ? -13.287 26.338 76.535 1.00 18.15 117 ASN A O 1
ATOM 679 N N . TYR A 1 100 ? -12.848 26.275 74.291 1.00 17.80 118 TYR A N 1
ATOM 680 C CA . TYR A 1 100 ? -11.434 25.894 74.465 1.00 16.99 118 TYR A CA 1
ATOM 681 C C . TYR A 1 100 ? -10.563 26.763 73.577 1.00 17.20 118 TYR A C 1
ATOM 682 O O . TYR A 1 100 ? -9.959 26.262 72.620 1.00 18.56 118 TYR A O 1
ATOM 691 N N . PRO A 1 101 ? -10.490 28.040 73.913 1.00 18.87 119 PRO A N 1
ATOM 692 C CA . PRO A 1 101 ? -9.882 28.988 72.974 1.00 20.84 119 PRO A CA 1
ATOM 693 C C . PRO A 1 101 ? -8.401 28.761 72.740 1.00 21.18 119 PRO A C 1
ATOM 694 O O . PRO A 1 101 ? -7.887 29.285 71.744 1.00 25.84 119 PRO A O 1
ATOM 698 N N . LYS A 1 102 ? -7.678 28.039 73.588 1.00 18.90 120 LYS A N 1
ATOM 699 C CA . LYS A 1 102 ? -6.278 27.803 73.351 1.00 19.39 120 LYS A CA 1
ATOM 700 C C . LYS A 1 102 ? -5.954 26.426 72.784 1.00 18.35 120 LYS A C 1
ATOM 701 O O . LYS A 1 102 ? -4.787 26.052 72.688 1.00 19.54 120 LYS A O 1
ATOM 707 N N . LEU A 1 103 ? -6.990 25.670 72.401 1.00 16.54 121 LEU A N 1
ATOM 708 C CA . LEU A 1 103 ? -6.777 24.366 71.811 1.00 15.00 121 LEU A CA 1
ATOM 709 C C . LEU A 1 103 ? -6.836 24.383 70.270 1.00 15.45 121 LEU A C 1
ATOM 710 O O . LEU A 1 103 ? -7.890 24.710 69.710 1.00 17.97 121 LEU A O 1
ATOM 715 N N . PRO A 1 104 ? -5.745 24.012 69.585 1.00 15.95 122 PRO A N 1
ATOM 716 C CA . PRO A 1 104 ? -5.857 23.958 68.131 1.00 16.43 122 PRO A CA 1
ATOM 717 C C . PRO A 1 104 ? -6.684 22.794 67.638 1.00 14.91 122 PRO A C 1
ATOM 718 O O . PRO A 1 104 ? -6.469 21.656 68.114 1.00 14.11 122 PRO A O 1
ATOM 722 N N . VAL A 1 105 ? -7.689 23.097 66.808 1.00 14.57 123 VAL A N 1
ATOM 723 C CA . VAL A 1 105 ? -8.503 22.059 66.242 1.00 13.85 123 VAL A CA 1
ATOM 724 C C . VAL A 1 105 ? -8.423 22.144 64.728 1.00 14.82 123 VAL A C 1
ATOM 725 O O . VAL A 1 105 ? -9.139 22.990 64.122 1.00 18.09 123 VAL A O 1
ATOM 729 N N . VAL A 1 106 ? -7.656 21.251 64.123 1.00 13.92 124 VAL A N 1
ATOM 730 C CA . VAL A 1 106 ? -7.615 21.198 62.649 1.00 14.63 1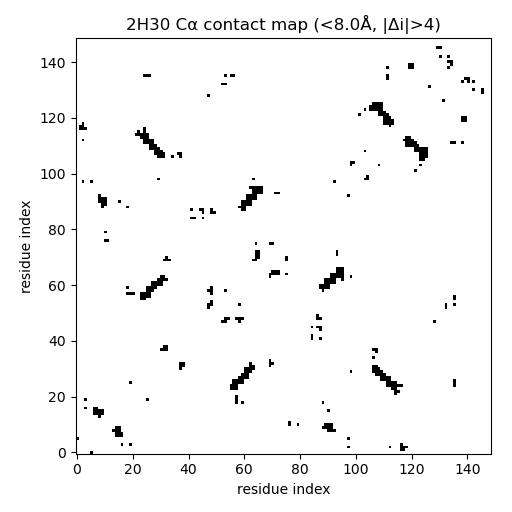24 VAL A CA 1
ATOM 731 C C . VAL A 1 106 ? -8.863 20.469 62.199 1.00 15.44 124 VAL A C 1
ATOM 732 O O . VAL A 1 106 ? -9.239 19.453 62.766 1.00 16.04 124 VAL A O 1
ATOM 736 N N . THR A 1 107 ? -9.482 20.933 61.111 1.00 15.17 125 THR A N 1
ATOM 737 C CA . THR A 1 107 ? -10.655 20.285 60.565 1.00 16.70 125 THR A CA 1
ATOM 738 C C . THR A 1 107 ? -10.246 19.612 59.249 1.00 17.97 125 THR A C 1
ATOM 739 O O . THR A 1 107 ? -9.905 20.311 58.264 1.00 21.74 125 THR A O 1
ATOM 743 N N . ASP A 1 108 ? -10.265 18.299 59.234 1.00 16.18 126 ASP A N 1
ATOM 744 C CA . ASP A 1 108 ? -9.822 17.505 58.072 1.00 16.03 126 ASP A CA 1
ATOM 745 C C . ASP A 1 108 ? -11.080 16.940 57.434 1.00 15.63 126 ASP A C 1
ATOM 746 O O . ASP A 1 108 ? -11.576 15.899 57.812 1.00 16.21 126 ASP A O 1
ATOM 751 N N . ASN A 1 109 ? -11.595 17.671 56.417 1.00 17.24 127 ASN A N 1
ATOM 752 C CA . ASN A 1 109 ? -12.860 17.262 55.822 1.00 18.55 127 ASN A CA 1
ATOM 753 C C . ASN A 1 109 ? -12.671 15.911 55.159 1.00 18.28 127 ASN A C 1
ATOM 754 O O . ASN A 1 109 ? -11.762 15.780 54.284 1.00 20.16 127 ASN A O 1
ATOM 759 N N . GLY A 1 110 ? -13.461 14.919 55.579 1.00 17.19 128 GLY A N 1
ATOM 760 C CA . GLY A 1 110 ? -13.353 13.541 55.070 1.00 17.63 128 GLY A CA 1
ATOM 761 C C . GLY A 1 110 ? -12.279 12.669 55.712 1.00 16.74 128 GLY A C 1
ATOM 762 O O . GLY A 1 110 ? -12.137 11.473 55.419 1.00 19.19 128 GLY A O 1
ATOM 763 N N . GLY A 1 111 ? -11.539 13.248 56.658 1.00 16.41 129 GLY A N 1
ATOM 764 C CA . GLY A 1 111 ? -10.610 12.404 57.421 1.00 16.62 129 GLY A CA 1
ATOM 765 C C . GLY A 1 111 ? -9.422 11.848 56.628 1.00 14.92 129 GLY A C 1
ATOM 766 O O . GLY A 1 111 ? -9.045 10.682 56.810 1.00 16.13 129 GLY A O 1
ATOM 767 N N . THR A 1 112 ? -8.824 12.695 55.782 1.00 16.80 130 THR A N 1
ATOM 768 C CA . THR A 1 112 ? -7.671 12.249 54.980 1.00 16.79 130 THR A CA 1
ATOM 769 C C . THR A 1 112 ? -6.523 11.710 55.838 1.00 16.30 130 THR A C 1
ATOM 770 O O . THR A 1 112 ? -6.015 10.608 55.621 1.00 16.95 130 THR A O 1
ATOM 774 N N . ILE A 1 113 ? -6.170 12.458 56.884 1.00 16.01 131 ILE A N 1
ATOM 775 C CA . ILE A 1 113 ? -4.983 12.063 57.646 1.00 14.48 131 ILE A CA 1
ATOM 776 C C . ILE A 1 113 ? -5.321 10.820 58.473 1.00 13.86 131 ILE A C 1
ATOM 777 O O . ILE A 1 113 ? -4.535 9.869 58.526 1.00 14.72 131 ILE A O 1
ATOM 782 N N . ALA A 1 114 ? -6.512 10.796 59.087 1.00 14.33 132 ALA A N 1
ATOM 783 C CA . ALA A 1 114 ? -6.899 9.633 59.845 1.00 14.01 132 ALA A CA 1
ATOM 784 C C . ALA A 1 114 ? -6.876 8.365 58.963 1.00 14.32 132 ALA A C 1
ATOM 785 O O . ALA A 1 114 ? -6.412 7.313 59.364 1.00 15.22 132 ALA A O 1
ATOM 787 N N . GLN A 1 115 ? -7.408 8.480 57.748 1.00 15.69 133 GLN A N 1
ATOM 788 C CA . GLN A 1 115 ? -7.367 7.338 56.837 1.00 16.11 133 GLN A CA 1
ATOM 789 C C . GLN A 1 115 ? -5.923 6.947 56.482 1.00 16.37 133 GLN A C 1
ATOM 790 O O . GLN A 1 115 ? -5.607 5.751 56.505 1.00 17.47 133 GLN A O 1
ATOM 796 N N . ASN A 1 116 ? -5.063 7.918 56.171 1.00 16.68 134 ASN A N 1
ATOM 797 C CA . ASN A 1 116 ? -3.641 7.641 55.887 1.00 18.33 134 ASN A CA 1
ATOM 798 C C . ASN A 1 116 ? -2.943 6.940 57.038 1.00 16.70 134 ASN A C 1
ATOM 799 O O . ASN A 1 116 ? -2.062 6.136 56.845 1.00 16.92 134 ASN A O 1
ATOM 804 N N . LEU A 1 117 ? -3.315 7.315 58.270 1.00 15.01 135 LEU A N 1
ATOM 805 C CA . LEU A 1 117 ? -2.694 6.738 59.435 1.00 15.23 135 LEU A CA 1
ATOM 806 C C . LEU A 1 117 ? -3.409 5.511 59.974 1.00 14.42 135 LEU A C 1
ATOM 807 O O . LEU A 1 117 ? -2.973 4.949 60.994 1.00 15.29 135 LEU A O 1
ATOM 812 N N . ASN A 1 118 ? -4.492 5.075 59.309 1.00 13.96 136 ASN A N 1
ATOM 813 C CA . ASN A 1 118 ? -5.284 3.938 59.779 1.00 14.41 136 ASN A CA 1
ATOM 814 C C . ASN A 1 118 ? -5.827 4.142 61.206 1.00 14.97 136 ASN A C 1
ATOM 815 O O . ASN A 1 118 ? -5.823 3.213 62.037 1.00 16.45 136 ASN A O 1
ATOM 820 N N . ILE A 1 119 ? -6.327 5.365 61.442 1.00 15.43 137 ILE A N 1
ATOM 821 C CA . ILE A 1 119 ? -6.930 5.658 62.741 1.00 15.39 137 ILE A CA 1
ATOM 822 C C . ILE A 1 119 ? -8.421 5.355 62.595 1.00 17.03 137 ILE A C 1
ATOM 823 O O . ILE A 1 119 ? -9.069 5.910 61.718 1.00 19.29 137 ILE A O 1
ATOM 828 N N . SER A 1 120 ? -8.931 4.502 63.482 1.00 19.08 138 SER A N 1
ATOM 829 C CA . SER A 1 120 ? -10.330 4.082 63.401 1.00 21.38 138 SER A CA 1
ATOM 830 C C . SER A 1 120 ? -11.071 4.221 64.728 1.00 22.10 138 SER A C 1
ATOM 831 O O . SER A 1 120 ? -12.326 4.024 64.793 1.00 24.22 138 SER A O 1
ATOM 834 N N . VAL A 1 121 ? -10.297 4.508 65.785 1.00 19.42 139 VAL A N 1
ATOM 835 C CA . VAL A 1 121 ? -10.863 4.609 67.120 1.00 18.92 139 VAL A CA 1
ATOM 836 C C . VAL A 1 121 ? -10.423 5.905 67.751 1.00 16.26 139 VAL A C 1
ATOM 837 O O . VAL A 1 121 ? -9.358 6.398 67.465 1.00 16.60 139 VAL A O 1
ATOM 841 N N . TYR A 1 122 ? -11.305 6.449 68.557 1.00 14.45 140 TYR A N 1
ATOM 842 C CA . TYR A 1 122 ? -11.015 7.728 69.229 1.00 14.45 140 TYR A CA 1
ATOM 843 C C . TYR A 1 122 ? -11.130 7.581 70.722 1.00 14.34 140 TYR A C 1
ATOM 844 O O . TYR A 1 122 ? -11.969 6.756 71.239 1.00 16.92 140 TYR A O 1
ATOM 853 N N . PRO A 1 123 ? -10.348 8.382 71.445 1.00 13.90 141 PRO A N 1
ATOM 854 C CA . PRO A 1 123 ? -9.250 9.197 70.891 1.00 12.17 141 PRO A CA 1
ATOM 855 C C . PRO A 1 123 ? -8.118 8.286 70.438 1.00 13.02 141 PRO A C 1
ATOM 856 O O . PRO A 1 123 ? -8.043 7.118 70.839 1.00 13.34 141 PRO A O 1
ATOM 860 N N . SER A 1 124 ? -7.289 8.825 69.569 1.00 12.33 142 SER A N 1
ATOM 861 C CA . SER A 1 124 ? -5.987 8.218 69.289 1.00 10.34 142 SER A CA 1
ATOM 862 C C . SER A 1 124 ? -5.008 9.342 69.102 1.00 11.72 142 SER A C 1
ATOM 863 O O . SER A 1 124 ? -5.417 10.507 68.886 1.00 12.48 142 SER A O 1
ATOM 866 N N . TRP A 1 125 ? -3.724 9.002 69.208 1.00 12.16 143 TRP A N 1
ATOM 867 C CA . TRP A 1 125 ? -2.665 10.035 69.128 1.00 11.44 143 TRP A CA 1
ATOM 868 C C . TRP A 1 125 ? -1.635 9.637 68.114 1.00 14.14 143 TRP A C 1
ATOM 869 O O . TRP A 1 125 ? -1.385 8.431 67.943 1.00 15.32 143 TRP A O 1
ATOM 880 N N . ALA A 1 126 ? -1.061 10.632 67.448 1.00 14.38 144 ALA A N 1
ATOM 881 C CA . ALA A 1 126 ? 0.109 10.333 66.605 1.00 13.28 144 ALA A CA 1
ATOM 882 C C . ALA A 1 126 ? 1.244 11.272 66.939 1.00 14.07 144 ALA A C 1
ATOM 883 O O . ALA A 1 126 ? 1.017 12.428 67.253 1.00 14.73 144 ALA A O 1
ATOM 885 N N . LEU A 1 127 ? 2.483 10.748 66.898 1.00 13.98 145 LEU A N 1
ATOM 886 C CA . LEU A 1 127 ? 3.641 11.576 67.090 1.00 13.83 145 LEU A CA 1
ATOM 887 C C . LEU A 1 127 ? 4.344 11.643 65.709 1.00 14.61 145 LEU A C 1
ATOM 888 O O . LEU A 1 127 ? 4.679 10.593 65.169 1.00 15.16 145 LEU A O 1
ATOM 893 N N . ILE A 1 128 ? 4.468 12.874 65.247 1.00 12.74 146 ILE A N 1
ATOM 894 C CA . ILE A 1 128 ? 5.160 13.216 63.960 1.00 13.51 146 ILE A CA 1
ATOM 895 C C . ILE A 1 128 ? 6.511 13.818 64.329 1.00 16.86 146 ILE A C 1
ATOM 896 O O . ILE A 1 128 ? 6.595 14.764 65.093 1.00 16.23 146 ILE A O 1
ATOM 901 N N . GLY A 1 129 ? 7.568 13.280 63.733 1.00 15.99 147 GLY A N 1
ATOM 902 C CA . GLY A 1 129 ? 8.871 13.846 64.024 1.00 17.60 147 GLY A CA 1
ATOM 903 C C . GLY A 1 129 ? 9.082 15.228 63.410 1.00 18.84 147 GLY A C 1
ATOM 904 O O . GLY A 1 129 ? 8.304 15.684 62.544 1.00 18.79 147 GLY A O 1
ATOM 905 N N . LYS A 1 130 ? 10.141 15.921 63.868 1.00 21.34 148 LYS A N 1
ATOM 906 C CA . LYS A 1 130 ? 10.405 17.244 63.333 1.00 23.63 148 LYS A CA 1
ATOM 907 C C . LYS A 1 130 ? 10.660 17.245 61.822 1.00 23.37 148 LYS A C 1
ATOM 908 O O . LYS A 1 130 ? 10.429 18.249 61.189 1.00 25.76 148 LYS A O 1
ATOM 914 N N . ASP A 1 131 ? 11.089 16.105 61.247 1.00 24.00 149 ASP A N 1
ATOM 915 C CA . ASP A 1 131 ? 11.257 15.986 59.769 1.00 25.29 149 ASP A CA 1
ATOM 916 C C . ASP A 1 131 ? 9.967 15.607 59.007 1.00 24.63 149 ASP A C 1
ATOM 917 O O . ASP A 1 131 ? 9.976 15.449 57.781 1.00 25.59 149 ASP A O 1
ATOM 922 N N . GLY A 1 132 ? 8.868 15.430 59.749 1.00 21.34 150 GLY A N 1
ATOM 923 C CA . GLY A 1 132 ? 7.573 15.216 59.147 1.00 20.94 150 GLY A CA 1
ATOM 924 C C . GLY A 1 132 ? 7.149 13.752 59.068 1.00 18.51 150 GLY A C 1
ATOM 925 O O . GLY A 1 132 ? 6.055 13.464 58.593 1.00 20.18 150 GLY A O 1
ATOM 926 N N . ASP A 1 133 ? 7.995 12.844 59.553 1.00 17.68 151 ASP A N 1
ATOM 927 C CA . ASP A 1 133 ? 7.716 11.406 59.489 1.00 18.53 151 ASP A CA 1
ATOM 928 C C . ASP A 1 133 ? 6.833 10.934 60.653 1.00 16.96 151 ASP A C 1
ATOM 929 O O . ASP A 1 133 ? 6.970 11.446 61.799 1.00 17.88 151 ASP A O 1
ATOM 934 N N . VAL A 1 134 ? 5.955 9.970 60.387 1.00 16.63 152 VAL A N 1
ATOM 935 C CA . VAL A 1 134 ? 5.148 9.401 61.468 1.00 16.30 152 VAL A CA 1
ATOM 936 C C . VAL A 1 134 ? 6.025 8.476 62.297 1.00 15.23 152 VAL A C 1
ATOM 937 O O . VAL A 1 134 ? 6.641 7.515 61.796 1.00 15.19 152 VAL A O 1
ATOM 941 N N . GLN A 1 135 ? 6.096 8.746 63.614 1.00 14.60 153 GLN A N 1
ATOM 942 C CA . GLN A 1 135 ? 6.940 7.965 64.529 1.00 14.70 153 GLN A CA 1
ATOM 943 C C . GLN A 1 135 ? 6.188 7.018 65.449 1.00 15.01 153 GLN A C 1
ATOM 944 O O . GLN A 1 135 ? 6.702 5.969 65.835 1.00 17.92 153 GLN A O 1
ATOM 950 N N . ARG A 1 136 ? 4.951 7.360 65.794 1.00 14.25 154 ARG A N 1
ATOM 951 C CA . ARG A 1 136 ? 4.221 6.534 66.725 1.00 14.11 154 ARG A CA 1
ATOM 952 C C . ARG A 1 136 ? 2.740 6.849 66.568 1.00 12.98 154 ARG A C 1
ATOM 953 O O . ARG A 1 136 ? 2.359 8.013 66.343 1.00 14.59 154 ARG A O 1
ATOM 961 N N . ILE A 1 137 ? 1.924 5.806 66.647 1.00 13.82 155 ILE A N 1
ATOM 962 C CA . ILE A 1 137 ? 0.444 5.959 66.746 1.00 15.07 155 ILE A CA 1
ATOM 963 C C . ILE A 1 137 ? -0.025 5.157 67.949 1.00 13.42 155 ILE A C 1
ATOM 964 O O . ILE A 1 137 ? 0.368 3.994 68.174 1.00 16.05 155 ILE A O 1
ATOM 969 N N . VAL A 1 138 ? -0.821 5.821 68.792 1.00 13.31 156 VAL A N 1
ATOM 970 C CA . VAL A 1 138 ? -1.346 5.209 69.990 1.00 14.23 156 VAL A CA 1
ATOM 971 C C . VAL A 1 138 ? -2.853 5.203 69.902 1.00 13.88 156 VAL A C 1
ATOM 972 O O . VAL A 1 138 ? -3.479 6.245 69.764 1.00 14.33 156 VAL A O 1
ATOM 976 N N . LYS A 1 139 ? -3.453 3.997 70.045 1.00 13.94 157 LYS A N 1
ATOM 977 C CA . LYS A 1 139 ? -4.920 3.900 70.105 1.00 15.24 157 LYS A CA 1
ATOM 978 C C . LYS A 1 139 ? -5.361 4.178 71.538 1.00 14.81 157 LYS A C 1
ATOM 979 O O . LYS A 1 139 ? -4.794 3.610 72.487 1.00 16.79 157 LYS A O 1
ATOM 985 N N . GLY A 1 140 ? -6.359 5.044 71.663 1.00 15.46 158 GLY A N 1
ATOM 986 C CA . GLY A 1 140 ? -7.011 5.345 72.954 1.00 13.58 158 GLY A CA 1
ATOM 987 C C . GLY A 1 140 ? -6.353 6.493 73.660 1.00 13.86 158 GLY A C 1
ATOM 988 O O . GLY A 1 140 ? -5.515 7.181 73.076 1.00 15.53 158 GLY A O 1
ATOM 989 N N . SER A 1 141 ? -6.827 6.703 74.882 1.00 14.27 159 SER A N 1
ATOM 990 C CA . SER A 1 141 ? -6.386 7.831 75.690 1.00 14.57 159 SER A CA 1
ATOM 991 C C . SER A 1 141 ? -4.987 7.648 76.199 1.00 16.29 159 SER A C 1
ATOM 992 O O . SER A 1 141 ? -4.535 6.507 76.433 1.00 16.65 159 SER A O 1
ATOM 995 N N . ILE A 1 142 ? -4.321 8.783 76.439 1.00 14.30 160 ILE A N 1
ATOM 996 C CA . ILE A 1 142 ? -3.027 8.788 77.106 1.00 14.42 160 ILE A CA 1
ATOM 997 C C . ILE A 1 142 ? -3.115 9.813 78.234 1.00 14.78 160 ILE A C 1
ATOM 998 O O . ILE A 1 142 ? -3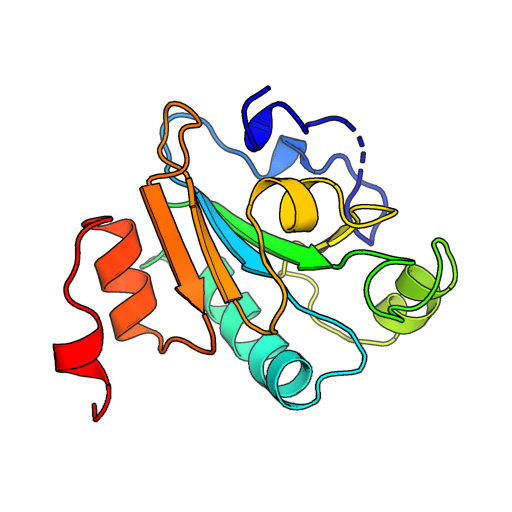.884 10.787 78.127 1.00 15.44 160 ILE A O 1
ATOM 1003 N N . ASN A 1 143 ? -2.346 9.539 79.292 1.00 14.63 161 ASN A N 1
ATOM 1004 C CA . ASN A 1 143 ? -2.245 10.525 80.367 1.00 13.90 161 ASN A CA 1
ATOM 1005 C C . ASN A 1 143 ? -1.115 11.531 80.166 1.00 13.66 161 ASN A C 1
ATOM 1006 O O . ASN A 1 143 ? -0.333 11.415 79.207 1.00 13.68 161 ASN A O 1
ATOM 1011 N N . GLU A 1 144 ? -1.017 12.519 81.067 1.00 13.00 162 GLU A N 1
ATOM 1012 C CA . GLU A 1 144 ? -0.012 13.624 80.870 1.00 11.91 162 GLU A CA 1
ATOM 1013 C C . GLU A 1 144 ? 1.439 13.143 80.896 1.00 14.61 162 GLU A C 1
ATOM 1014 O O . GLU A 1 144 ? 2.251 13.529 80.010 1.00 14.05 162 GLU A O 1
ATOM 1020 N N . ALA A 1 145 ? 1.691 12.123 81.709 1.00 12.19 163 ALA A N 1
ATOM 1021 C CA . ALA A 1 145 ? 3.020 11.519 81.804 1.00 14.23 163 ALA A CA 1
ATOM 1022 C C . ALA A 1 145 ? 3.387 10.759 80.565 1.00 12.66 163 ALA A C 1
ATOM 1023 O O . ALA A 1 145 ? 4.518 10.834 80.114 1.00 13.68 163 ALA A O 1
ATOM 1025 N N . GLN A 1 146 ? 2.422 9.991 80.021 1.00 13.76 164 GLN A N 1
ATOM 1026 C CA . GLN A 1 146 ? 2.629 9.285 78.740 1.00 13.32 164 GLN A CA 1
ATOM 1027 C C . GLN A 1 146 ? 2.845 10.282 77.579 1.00 12.75 164 GLN A C 1
ATOM 1028 O O . GLN A 1 146 ? 3.743 10.091 76.748 1.00 13.20 164 GLN A O 1
ATOM 1034 N N . ALA A 1 147 ? 2.073 11.358 77.568 1.00 11.80 165 ALA A N 1
ATOM 1035 C CA . ALA A 1 147 ? 2.264 12.382 76.508 1.00 11.81 165 ALA A CA 1
ATOM 1036 C C . ALA A 1 147 ? 3.650 13.027 76.607 1.00 12.72 165 ALA A C 1
ATOM 1037 O O . ALA A 1 147 ? 4.342 13.232 75.623 1.00 13.28 165 ALA A O 1
ATOM 1039 N N . LEU A 1 148 ? 4.069 13.336 77.839 1.00 12.38 166 LEU A N 1
ATOM 1040 C CA . LEU A 1 148 ? 5.408 13.910 77.978 1.00 12.07 166 LEU A CA 1
ATOM 1041 C C . LEU A 1 148 ? 6.506 12.932 77.591 1.00 12.29 166 LEU A C 1
ATOM 1042 O O . LEU A 1 148 ? 7.524 13.368 77.029 1.00 13.91 166 LEU A O 1
ATOM 1047 N N . ALA A 1 149 ? 6.317 11.646 77.947 1.00 12.66 167 ALA A N 1
ATOM 1048 C CA . ALA A 1 149 ? 7.282 10.616 77.599 1.00 14.15 167 ALA A CA 1
ATOM 1049 C C . ALA A 1 149 ? 7.394 10.526 76.070 1.00 15.15 167 ALA A C 1
ATOM 1050 O O . ALA A 1 149 ? 8.505 10.540 75.504 1.00 16.84 167 ALA A O 1
ATOM 1052 N N . LEU A 1 150 ? 6.238 10.595 75.393 1.00 14.37 168 LEU A N 1
ATOM 1053 C CA . LEU A 1 150 ? 6.276 10.483 73.906 1.00 16.15 168 LEU A CA 1
ATOM 1054 C C . LEU A 1 150 ? 6.982 11.654 73.229 1.00 16.81 168 LEU A C 1
ATOM 1055 O O . LEU A 1 150 ? 7.674 11.495 72.205 1.00 17.54 168 LEU A O 1
ATOM 1060 N N . ILE A 1 151 ? 6.831 12.869 73.747 1.00 15.22 169 ILE A N 1
ATOM 1061 C CA . ILE A 1 151 ? 7.451 14.036 73.078 1.00 17.81 169 ILE A CA 1
ATOM 1062 C C . ILE A 1 151 ? 8.950 14.031 73.315 1.00 20.89 169 ILE A C 1
ATOM 1063 O O . ILE A 1 151 ? 9.695 14.606 72.510 1.00 21.14 169 ILE A O 1
ATOM 1068 N N . ARG A 1 152 ? 9.367 13.363 74.390 1.00 18.41 170 ARG A N 1
ATOM 1069 C CA . ARG A 1 152 ? 10.787 13.179 74.646 1.00 20.19 170 ARG A CA 1
ATOM 1070 C C . ARG A 1 152 ? 11.353 12.017 73.844 1.00 20.36 170 ARG A C 1
ATOM 1071 O O . ARG A 1 152 ? 12.469 12.158 73.303 1.00 23.62 170 ARG A O 1
ATOM 1079 N N . ASN A 1 153 ? 10.634 10.903 73.771 1.00 20.21 171 ASN A N 1
ATOM 1080 C CA . ASN A 1 153 ? 11.166 9.701 73.069 1.00 21.28 171 ASN A CA 1
ATOM 1081 C C . ASN A 1 153 ? 10.002 9.032 72.361 1.00 21.55 171 ASN A C 1
ATOM 1082 O O . ASN A 1 153 ? 9.140 8.463 73.025 1.00 19.58 171 ASN A O 1
ATOM 1087 N N . PRO A 1 154 ? 9.963 9.129 70.997 1.00 21.97 172 PRO A N 1
ATOM 1088 C CA . PRO A 1 154 ? 8.802 8.514 70.299 1.00 23.56 172 PRO A CA 1
ATOM 1089 C C . PRO A 1 154 ? 8.617 7.008 70.553 1.00 22.35 172 PRO A C 1
ATOM 1090 O O . PRO A 1 154 ? 7.500 6.469 70.367 1.00 23.79 172 PRO A O 1
ATOM 1094 N N . ASN A 1 155 ? 9.687 6.341 71.025 1.00 23.34 173 ASN A N 1
ATOM 1095 C CA . ASN A 1 155 ? 9.635 4.907 71.317 1.00 23.75 173 ASN A CA 1
ATOM 1096 C C . ASN A 1 155 ? 9.425 4.590 72.779 1.00 23.49 173 ASN A C 1
ATOM 1097 O O . ASN A 1 155 ? 9.536 3.446 73.202 1.00 23.95 173 ASN A O 1
ATOM 1102 N N . ALA A 1 156 ? 9.023 5.608 73.539 1.00 21.86 174 ALA A N 1
ATOM 1103 C CA . ALA A 1 156 ? 8.705 5.386 74.945 1.00 21.55 174 ALA A CA 1
ATOM 1104 C C . ALA A 1 156 ? 7.779 4.235 75.217 1.00 20.63 174 ALA A C 1
ATOM 1105 O O . ALA A 1 156 ? 6.732 4.069 74.563 1.00 21.25 174 ALA A O 1
ATOM 1107 N N . ASP A 1 157 ? 8.057 3.496 76.306 1.00 20.62 175 ASP A N 1
ATOM 1108 C CA . ASP A 1 157 ? 7.193 2.479 76.759 1.00 21.79 175 ASP A CA 1
ATOM 1109 C C . ASP A 1 157 ? 6.010 3.047 77.552 1.00 21.59 175 ASP A C 1
ATOM 1110 O O . ASP A 1 157 ? 6.135 3.351 78.751 1.00 22.59 175 ASP A O 1
ATOM 1115 N N . LEU A 1 158 ? 4.877 3.246 76.904 1.00 20.74 176 LEU A N 1
ATOM 1116 C CA . LEU A 1 158 ? 3.755 3.824 77.599 1.00 20.49 176 LEU A CA 1
ATOM 1117 C C . LEU A 1 158 ? 3.012 2.908 78.558 1.00 20.56 176 LEU A C 1
ATOM 1118 O O . LEU A 1 158 ? 2.362 3.344 79.497 1.00 20.88 176 LEU A O 1
ATOM 1123 N N . GLY A 1 159 ? 3.026 1.603 78.295 1.00 21.71 177 GLY A N 1
ATOM 1124 C CA . GLY A 1 159 ? 2.384 0.641 79.169 1.00 21.49 177 GLY A CA 1
ATOM 1125 C C . GLY A 1 159 ? 2.903 0.637 80.589 1.00 20.72 177 GLY A C 1
ATOM 1126 O O . GLY A 1 159 ? 2.153 0.372 81.485 1.00 22.19 177 GLY A O 1
ATOM 1127 N N . SER A 1 160 ? 4.180 0.984 80.789 1.00 20.29 178 SER A N 1
ATOM 1128 C CA . SER A 1 160 ? 4.733 0.987 82.127 1.00 20.85 178 SER A CA 1
ATOM 1129 C C . SER A 1 160 ? 4.132 2.079 83.002 1.00 20.07 178 SER A C 1
ATOM 1130 O O . SER A 1 160 ? 4.249 2.023 84.213 1.00 20.99 178 SER A O 1
ATOM 1133 N N . LEU A 1 161 ? 3.458 3.065 82.362 1.00 18.92 179 LEU A N 1
ATOM 1134 C CA . LEU A 1 161 ? 2.726 4.153 83.036 1.00 19.08 179 LEU A CA 1
ATOM 1135 C C . LEU A 1 161 ? 1.170 4.042 82.976 1.00 20.95 179 LEU A C 1
ATOM 1136 O O . LEU A 1 161 ? 0.448 4.967 83.404 1.00 20.72 179 LEU A O 1
ATOM 1141 N N . LYS A 1 162 ? 0.677 2.917 82.455 1.00 22.99 180 LYS A N 1
ATOM 1142 C CA . LYS A 1 162 ? -0.781 2.720 82.279 1.00 25.76 180 LYS A CA 1
ATOM 1143 C C . LYS A 1 162 ? -1.564 2.880 83.575 1.00 26.62 180 LYS A C 1
ATOM 1144 O O . LYS A 1 162 ? -2.664 3.470 83.578 1.00 27.26 180 LYS A O 1
ATOM 1150 N N . HIS A 1 163 ? -0.967 2.414 84.680 1.00 27.16 181 HIS A N 1
ATOM 1151 C CA . HIS A 1 163 ? -1.641 2.412 86.002 1.00 28.83 181 HIS A CA 1
ATOM 1152 C C . HIS A 1 163 ? -1.156 3.507 86.921 1.00 29.65 181 HIS A C 1
ATOM 1153 O O . HIS A 1 163 ? -1.343 3.425 88.144 1.00 31.09 181 HIS A O 1
ATOM 1160 N N . SER A 1 164 ? -0.528 4.533 86.358 1.00 28.42 182 SER A N 1
ATOM 1161 C CA . SER A 1 164 ? -0.050 5.632 87.210 1.00 30.09 182 SER A CA 1
ATOM 1162 C C . SER A 1 164 ? -1.207 6.535 87.658 1.00 30.73 182 SER A C 1
ATOM 1163 O O . SER A 1 164 ? -2.281 6.575 87.008 1.00 32.25 182 SER A O 1
#

Secondary structure (DSSP, 8-state):
--TTT----BTTSS-GGGG--TTS-EEEEE--TT-HHHHHHHHHHHHHHT-GGGTTSEEEEEE-TTSTTPPPTTHHHHHHTTS--TTS-EEE-TT-HHHHHTT--SSSEEEEE-TTS-EEEEEES---HHHHHHHHH-TT---GGGTT-

CATH classification: 3.40.30.10

Radius of gyration: 14.2 Å; Cα contacts (8 Å, |Δi|>4): 256; chains: 1; bounding box: 34×29×36 Å

B-factor: mean 20.1, std 6.61, range [10.28, 47.48]

Sequence (149 aa):
ATVPHTSTKTADNRPASVYLKKDKPTLIKFWASWCPLCLSELGQAEKWAQDAKFSSANLITVASPGFLHEKKDGEFQKWYAGLNYPKLPVVTDNGGTIAQNLNISVYPSWALIGKDGDVQRIVKGSINEAQALALIRNPNADLGSLKHS

Foldseek 3Di:
DFPLVCLPQWLVGHGPNVQLDAPAKEKEWEAAPPDVVVVVCLQVLLVLCPDPLNVRHRYAYEYEAPEPPGPHVVRNSVVCVPDDSVRHTYHYHHHCPVCVVVVPDAPTKMWIAGSVRHTLDIGHDDADPVLVSQCSVPVPDDRVVVPPD

Organism: Neisseria gonorrhoeae (NCBI:txid485)

InterPro domains:
  IPR002569 Peptide methionine sulphoxide reductase MsrA domain [MF_01401] (198-355)
  IPR002569 Peptide methionine sulphoxide reductase MsrA domain [PF01625] (200-359)
  IPR002569 Peptide methionine sulphoxide reductase MsrA domain [TIGR00401] (200-349)
  IPR002579 Peptide methionine sulphoxide reductase MrsB domain [MF_01400] (382-506)
  IPR002579 Peptide methionine sulphoxide reductase MrsB domain [PF01641] (390-505)
  IPR002579 Peptide methionine sulphoxide reductase MrsB domain [PS51790] (383-506)
  IPR002579 Peptide methionine sulphoxide reductase MrsB domain [TIGR00357] (380-514)
  IPR011057 Mss4-like superfamily [SSF51316] (379-517)
  IPR013740 Redoxin [PF08534] (40-159)
  IPR013766 Thioredoxin domain [PS51352] (17-174)
  IPR036249 Thioredoxin-like superfamily [SSF52833] (39-170)
  IPR036509 Peptide methionine sulphoxide reductase MsrA superfamily [G3DSA:3.30.1060.10] (196-364)
  IPR036509 Peptide methionine sulphoxide reductase MsrA superfamily [SSF55068] (196-354)
  IPR050162 Methionine Sulfoxide Reductase A [PTHR42799] (180-360)

Solvent-accessible surface area: 7683 Å² total